Protein AF-A0A7F8RJK5-F1 (afdb_monomer)

InterPro domains:
  IPR003110 Phosphorylated immunoreceptor signalling ITAM [PF02189] (114-133)
  IPR003110 Phosphorylated immunoreceptor signalling ITAM [PS51055] (107-134)
  IPR003110 Phosphorylated immunoreceptor signalling ITAM [SM00077] (114-134)
  IPR013783 Immunoglobulin-like fold [G3DSA:2.60.40.10] (1-55)
  IPR015484 CD3 protein, epsilon/gamma/delta subunit [PTHR10570] (3-135)

Mean predicted aligned error: 19.55 Å

Sequence (136 aa):
MNGEKIPEANEKQLSLAEFSEVEHSGYYACYGDVSKKKNYLYLKARVCRNCMEVDVMAVVAVIIADICITLGLGLLVYYYSKNRKANAMPVMRARGAGGKTRGQNKERPPPVPNPDYEPIRKGQQDLYSGLNQRGI

Secondary structure (DSSP, 8-state):
--PPPPTT-BTTB---SS--HHHH-EEEEE--TT----EEEEE-----TTPPP--HHHHHHHHHHHHHHHHHHHHHHHHHHHHHHHHS--TT----------------PPPP--TTSPPP-TT---TTTTS-----

Radius of gyration: 44.58 Å; Cα contacts (8 Å, |Δi|>4): 40; chains: 1; bounding box: 81×33×121 Å

Solvent-accessible surface area (backbone atoms only — not comparable to full-atom values): 9530 Å² total; per-residue (Å²): 136,88,77,81,83,66,92,71,52,51,102,89,50,78,75,70,94,79,72,42,55,85,82,67,42,46,81,45,69,59,88,55,99,88,46,100,65,77,53,75,43,78,44,78,61,85,77,60,98,86,66,75,83,86,44,71,68,57,54,53,50,52,54,53,50,50,53,52,51,56,52,49,51,51,50,51,52,48,50,51,53,52,55,44,57,69,70,43,64,60,96,81,60,91,75,67,91,64,77,85,75,71,76,79,80,79,79,73,72,79,83,73,92,63,87,90,61,81,83,79,73,92,80,72,82,57,92,68,78,77,77,76,84,72,86,132

Foldseek 3Di:
DDDDDDPQDDLPDDDDPDDDQVPPFAWDWRDDPPDPDTDIDGDGDDDDPPDDDDDPVVVVVVVVVVVCVVVVVVVVVVVVVVVVVVVPPPPPDPPPPDDPPDDDDPPDDPDDPDPPDDDDPPPDPDPCPPPPPPDD

pLDDT: mean 71.34, std 17.59, range [38.91, 98.06]

Organism: Leptonychotes weddellii (NCBI:txid9713)

Structure (mmCIF, N/CA/C/O backbone):
data_AF-A0A7F8RJK5-F1
#
_entry.id   AF-A0A7F8RJK5-F1
#
loop_
_atom_site.group_PDB
_atom_site.id
_atom_site.type_symbol
_atom_site.label_atom_id
_atom_site.label_alt_id
_atom_site.label_comp_id
_atom_site.label_asym_id
_atom_site.label_entity_id
_atom_site.label_seq_id
_atom_site.pdbx_PDB_ins_code
_atom_site.Cartn_x
_atom_site.Cartn_y
_atom_site.Cartn_z
_atom_site.occupancy
_atom_site.B_iso_or_equiv
_atom_site.auth_seq_id
_atom_site.auth_comp_id
_atom_site.auth_asym_id
_atom_site.auth_atom_id
_atom_site.pdbx_PDB_model_num
ATOM 1 N N . MET A 1 1 ? -28.160 -3.802 34.194 1.00 43.25 1 MET A N 1
ATOM 2 C CA . MET A 1 1 ? -27.388 -4.710 33.324 1.00 43.25 1 MET A CA 1
ATOM 3 C C . MET A 1 1 ? -26.177 -5.157 34.115 1.00 43.25 1 MET A C 1
ATOM 5 O O . MET A 1 1 ? -25.306 -4.339 34.388 1.00 43.25 1 MET A O 1
ATOM 9 N N . ASN A 1 2 ? -26.215 -6.392 34.607 1.00 51.47 2 ASN A N 1
ATOM 10 C CA . ASN A 1 2 ? -25.132 -6.994 35.378 1.00 51.47 2 ASN A CA 1
ATOM 11 C C . ASN A 1 2 ? -24.155 -7.575 34.352 1.00 51.47 2 ASN A C 1
ATOM 13 O O . ASN A 1 2 ? -24.535 -8.480 33.620 1.00 51.47 2 ASN A O 1
ATOM 17 N N . GLY A 1 3 ? -22.973 -6.972 34.215 1.00 60.62 3 GLY A N 1
ATOM 18 C CA . GLY A 1 3 ? -21.947 -7.451 33.290 1.00 60.62 3 GLY A CA 1
ATOM 19 C C . GLY A 1 3 ? -21.251 -8.686 33.853 1.00 60.62 3 GLY A C 1
ATOM 20 O O . GLY A 1 3 ? -20.966 -8.739 35.050 1.00 60.62 3 GLY A O 1
ATOM 21 N N . GLU A 1 4 ? -20.997 -9.672 33.000 1.00 70.44 4 GLU A N 1
ATOM 22 C CA . GLU A 1 4 ? -20.199 -10.847 33.340 1.00 70.44 4 GLU A CA 1
ATOM 23 C C . GLU A 1 4 ? -18.714 -10.458 33.433 1.00 70.44 4 GLU A C 1
ATOM 25 O O . GLU A 1 4 ? -18.225 -9.638 32.652 1.00 70.44 4 GLU A O 1
ATOM 30 N N . LYS A 1 5 ? -17.999 -10.992 34.432 1.00 69.25 5 LYS A N 1
ATOM 31 C CA . LYS A 1 5 ? -16.562 -10.733 34.591 1.00 69.25 5 LYS A CA 1
ATOM 32 C C . LYS A 1 5 ? -15.791 -11.593 33.593 1.00 69.25 5 LYS A C 1
ATOM 34 O O . LYS A 1 5 ? -15.931 -12.809 33.603 1.00 69.25 5 LYS A O 1
ATOM 39 N N . ILE A 1 6 ? -14.956 -10.960 32.773 1.00 74.44 6 ILE A N 1
ATOM 40 C CA . ILE A 1 6 ? -14.133 -11.655 31.780 1.00 74.44 6 ILE A CA 1
ATOM 41 C C . ILE A 1 6 ? -12.980 -12.370 32.513 1.00 74.44 6 ILE A C 1
ATOM 43 O O . ILE A 1 6 ? -12.228 -11.697 33.222 1.00 74.44 6 ILE A O 1
ATOM 47 N N . PRO A 1 7 ? -12.824 -13.700 32.362 1.00 64.56 7 PRO A N 1
ATOM 48 C CA . PRO A 1 7 ? -11.907 -14.509 33.173 1.00 64.56 7 PRO A CA 1
ATOM 49 C C . PRO A 1 7 ? -10.412 -14.220 32.941 1.00 64.56 7 PRO A C 1
ATOM 51 O O . PRO A 1 7 ? -9.603 -14.547 33.802 1.00 64.56 7 PRO A O 1
ATOM 54 N N . GLU A 1 8 ? -10.041 -13.574 31.828 1.00 61.94 8 GLU A N 1
ATOM 55 C CA . GLU A 1 8 ? -8.646 -13.243 31.470 1.00 61.94 8 GLU A CA 1
ATOM 56 C C . GLU A 1 8 ? -8.294 -11.749 31.611 1.00 61.94 8 GLU A C 1
ATOM 58 O O . GLU A 1 8 ? -7.226 -11.303 31.188 1.00 61.94 8 GLU A O 1
ATOM 63 N N . ALA A 1 9 ? -9.177 -10.937 32.196 1.00 62.72 9 ALA A N 1
ATOM 64 C CA . ALA A 1 9 ? -8.886 -9.526 32.422 1.00 62.72 9 ALA A CA 1
ATOM 65 C C . ALA A 1 9 ? -8.017 -9.350 33.678 1.00 62.72 9 ALA A C 1
ATOM 67 O O . ALA A 1 9 ? -8.484 -9.557 34.798 1.00 62.72 9 ALA A O 1
ATOM 68 N N . ASN A 1 10 ? -6.771 -8.901 33.511 1.00 64.94 10 ASN A N 1
ATOM 69 C CA . ASN A 1 10 ? -6.048 -8.273 34.617 1.00 64.94 10 ASN A CA 1
ATOM 70 C C . ASN A 1 10 ? -6.729 -6.934 34.943 1.00 64.94 10 ASN A C 1
ATOM 72 O O . ASN A 1 10 ? -7.253 -6.281 34.042 1.00 64.94 10 ASN 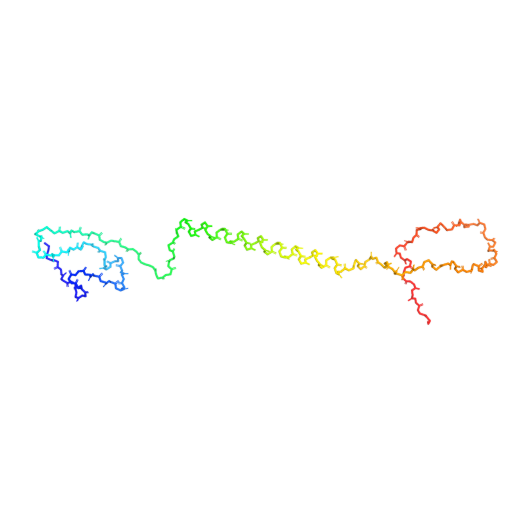A O 1
ATOM 76 N N . GLU A 1 11 ? -6.670 -6.476 36.200 1.00 66.75 11 GLU A N 1
ATOM 77 C CA . GLU A 1 11 ? -7.385 -5.275 36.693 1.00 66.75 11 GLU A CA 1
ATOM 78 C C . GLU A 1 11 ? -7.190 -4.004 35.838 1.00 66.75 11 GLU A C 1
ATOM 80 O O . GLU A 1 11 ? -7.981 -3.066 35.918 1.00 66.75 11 GLU A O 1
ATOM 85 N N . LYS A 1 12 ? -6.135 -3.962 35.011 1.00 73.56 12 LYS A N 1
ATOM 86 C CA . LYS A 1 12 ? -5.789 -2.830 34.142 1.00 73.56 12 LYS A CA 1
ATOM 87 C C . LYS A 1 12 ? -5.704 -3.162 32.650 1.00 73.56 12 LYS A C 1
ATOM 89 O O . LYS A 1 12 ? -5.639 -2.231 31.852 1.00 73.56 12 LYS A O 1
ATOM 94 N N . GLN A 1 13 ? -5.677 -4.438 32.256 1.00 79.38 13 GLN A N 1
ATOM 95 C CA . GLN A 1 13 ? -5.426 -4.836 30.869 1.00 79.38 13 GLN A CA 1
ATOM 96 C C . GLN A 1 13 ? -6.288 -6.034 30.466 1.00 79.38 13 GLN A C 1
ATOM 98 O O . GLN A 1 13 ? -6.291 -7.064 31.136 1.00 79.38 13 GLN A O 1
ATOM 103 N N . LEU A 1 14 ? -6.974 -5.892 29.331 1.00 82.25 14 LEU A N 1
ATOM 104 C CA . LEU A 1 14 ? -7.743 -6.946 28.677 1.00 82.25 14 LEU A CA 1
ATOM 105 C C . LEU A 1 14 ? -7.023 -7.351 27.386 1.00 82.25 14 LEU A C 1
ATOM 107 O O . LEU A 1 14 ? -6.867 -6.527 26.483 1.00 82.25 14 LEU A O 1
ATOM 111 N N . SER A 1 15 ? -6.584 -8.606 27.304 1.00 82.12 15 SER A N 1
ATOM 112 C CA . SER A 1 15 ? -6.015 -9.205 26.094 1.00 82.12 15 SER A CA 1
ATOM 113 C C . SER A 1 15 ? -6.998 -10.211 25.505 1.00 82.12 15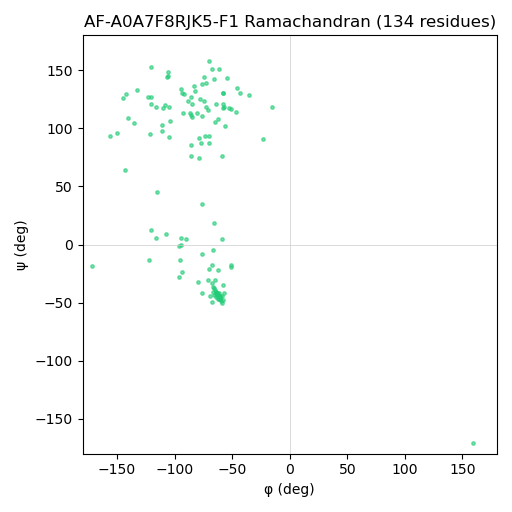 SER A C 1
ATOM 115 O O . SER A 1 15 ? -7.343 -11.181 26.166 1.00 82.12 15 SER A O 1
ATOM 117 N N . LEU A 1 16 ? -7.427 -9.991 24.263 1.00 83.69 16 LEU A N 1
ATOM 118 C CA . LEU A 1 16 ? -8.270 -10.915 23.500 1.00 83.69 16 LEU A CA 1
ATOM 119 C C . LEU A 1 16 ? -7.410 -11.474 22.363 1.00 83.69 16 LEU A C 1
ATOM 121 O O . LEU A 1 16 ? -7.198 -10.789 21.363 1.00 83.69 16 LEU A O 1
ATOM 125 N N . ALA A 1 17 ? -6.844 -12.669 22.551 1.00 77.50 17 ALA A N 1
ATOM 126 C CA . ALA A 1 17 ? -5.887 -13.250 21.603 1.00 77.50 17 ALA A CA 1
ATOM 127 C C . ALA A 1 17 ? -6.525 -13.573 20.241 1.00 77.50 17 ALA A C 1
ATOM 129 O O . ALA A 1 17 ? -5.910 -13.360 19.196 1.00 77.50 17 ALA A O 1
ATOM 130 N N . GLU A 1 18 ? -7.773 -14.040 20.248 1.00 81.81 18 GLU A N 1
ATOM 131 C CA . GLU A 1 18 ? -8.554 -14.315 19.047 1.00 81.81 18 GLU A CA 1
ATOM 132 C C . GLU A 1 18 ? -9.832 -13.480 19.086 1.00 81.81 18 GLU A C 1
ATOM 134 O O . GLU A 1 18 ? -10.817 -13.824 19.728 1.00 81.81 18 GLU A O 1
ATOM 139 N N . PHE A 1 19 ? -9.790 -12.313 18.444 1.00 83.81 19 PHE A N 1
ATOM 140 C CA . PHE A 1 19 ? -10.946 -11.430 18.390 1.00 83.81 19 PHE A CA 1
ATOM 141 C C . PHE A 1 19 ? -11.909 -11.865 17.274 1.00 83.81 19 PHE A C 1
ATOM 143 O O . PHE A 1 19 ? -11.503 -12.041 16.129 1.00 83.81 19 PHE A O 1
ATOM 150 N N . SER A 1 20 ? -13.202 -11.966 17.575 1.00 83.50 20 SER A N 1
ATOM 151 C CA . SER A 1 20 ? -14.268 -12.231 16.607 1.00 83.50 20 SER A CA 1
ATOM 152 C C . SER A 1 20 ? -15.263 -11.075 16.642 1.00 83.50 20 SER A C 1
ATOM 154 O O . SER A 1 20 ? -15.760 -10.720 17.710 1.00 83.50 20 SER A O 1
ATOM 156 N N . GLU A 1 21 ? -15.575 -10.471 15.485 1.00 82.94 21 GLU A N 1
ATOM 157 C CA . GLU A 1 21 ? -16.561 -9.375 15.410 1.00 82.94 21 GLU A CA 1
ATOM 158 C C . GLU A 1 21 ? -17.925 -9.825 15.952 1.00 82.94 21 GLU A C 1
ATOM 160 O O . GLU A 1 21 ? -18.628 -9.036 16.574 1.00 82.94 21 GLU A O 1
ATOM 165 N N . VAL A 1 22 ? -18.298 -11.088 15.738 1.00 83.50 22 VAL A N 1
ATOM 166 C CA . VAL A 1 22 ? -19.618 -11.608 16.118 1.00 83.50 22 VAL A CA 1
ATOM 167 C C . VAL A 1 22 ? -19.711 -11.849 17.624 1.00 83.50 22 VAL A C 1
ATOM 169 O O . VAL A 1 22 ? -20.723 -11.518 18.230 1.00 83.50 22 VAL A O 1
ATOM 172 N N . GLU A 1 23 ? -18.657 -12.392 18.231 1.00 82.38 23 GLU A N 1
ATOM 173 C CA . GLU A 1 23 ? -18.693 -12.860 19.624 1.00 82.38 23 GLU A CA 1
ATOM 174 C C . GLU A 1 23 ? -18.165 -11.827 20.622 1.00 82.38 23 GLU A C 1
ATOM 176 O O . GLU A 1 23 ? -18.575 -11.809 21.780 1.00 82.38 23 GLU A O 1
ATOM 181 N N . HIS A 1 24 ? -17.260 -10.950 20.184 1.00 84.56 24 HIS A N 1
ATOM 182 C CA . HIS A 1 24 ? -16.534 -10.034 21.064 1.00 84.56 24 HIS A CA 1
ATOM 183 C C . HIS A 1 24 ? -16.834 -8.554 20.788 1.00 84.56 24 HIS A C 1
ATOM 185 O O . HIS A 1 24 ? -16.226 -7.682 21.416 1.00 84.56 24 HIS A O 1
ATOM 191 N N . SER A 1 25 ? -17.775 -8.229 19.891 1.00 86.88 25 SER A N 1
ATOM 192 C CA . SER A 1 25 ? -18.253 -6.849 19.749 1.00 86.88 25 SER A CA 1
ATOM 193 C C . SER A 1 25 ? -19.338 -6.516 20.775 1.00 86.88 25 SER A C 1
ATOM 195 O O . SER A 1 25 ? -20.237 -7.311 21.039 1.00 86.88 25 SER A O 1
ATOM 197 N N . GLY A 1 26 ? -19.255 -5.333 21.385 1.00 88.81 26 GLY A N 1
ATOM 198 C CA . GLY A 1 26 ? -20.204 -4.940 22.423 1.00 88.81 26 GLY A CA 1
ATOM 199 C C . GLY A 1 26 ? -19.713 -3.831 23.344 1.00 88.81 26 GLY A C 1
ATOM 200 O O . GLY A 1 26 ? -18.694 -3.186 23.098 1.00 88.81 26 GLY A O 1
ATOM 201 N N . TYR A 1 27 ? -20.472 -3.594 24.415 1.00 88.19 27 TYR A N 1
ATOM 202 C CA . TYR A 1 27 ? -20.130 -2.613 25.442 1.00 88.19 27 TYR A CA 1
ATOM 203 C C . TYR A 1 27 ? -19.258 -3.233 26.531 1.00 88.19 27 TYR A C 1
ATOM 205 O O . TYR A 1 27 ? -19.669 -4.164 27.219 1.00 88.19 27 TYR A O 1
ATOM 213 N N . TYR A 1 28 ? -18.096 -2.634 26.741 1.00 86.62 28 TYR A N 1
ATOM 214 C CA . TYR A 1 28 ? -17.167 -2.942 27.815 1.00 86.62 28 TYR A CA 1
ATOM 215 C C . TYR A 1 28 ? -17.217 -1.831 28.860 1.00 86.62 28 TYR A C 1
ATOM 217 O O . TYR A 1 28 ? -17.386 -0.657 28.526 1.00 86.62 28 TYR A O 1
ATOM 225 N N . ALA A 1 29 ? -17.072 -2.188 30.133 1.00 84.50 29 ALA A N 1
ATOM 226 C CA . ALA A 1 29 ? -17.015 -1.229 31.228 1.00 84.50 29 ALA A CA 1
ATOM 227 C C . ALA A 1 29 ? -15.846 -1.563 32.149 1.00 84.50 29 ALA A C 1
ATOM 229 O O . ALA A 1 29 ? -15.677 -2.713 32.551 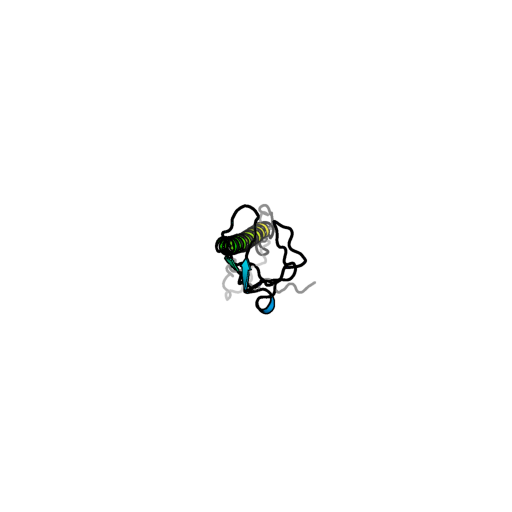1.00 84.50 29 ALA A O 1
ATOM 230 N N . CYS A 1 30 ? -15.062 -0.547 32.501 1.00 81.12 30 CYS A N 1
ATOM 231 C CA . CYS A 1 30 ? -14.043 -0.674 33.534 1.00 81.12 30 CYS A CA 1
ATOM 232 C C . CYS A 1 30 ? -14.628 -0.232 34.880 1.00 81.12 30 CYS A C 1
ATOM 234 O O . CYS A 1 30 ? -15.232 0.842 34.982 1.00 81.12 30 CYS A O 1
ATOM 236 N N . TYR A 1 31 ? -14.447 -1.060 35.906 1.00 74.69 31 TYR A N 1
ATOM 237 C CA . TYR A 1 31 ? -14.826 -0.757 37.282 1.00 74.69 31 TYR A CA 1
ATOM 238 C C . TYR A 1 31 ? -13.543 -0.578 38.094 1.00 74.69 31 TYR A C 1
ATOM 240 O O . TYR A 1 31 ? -12.879 -1.557 38.409 1.00 74.69 31 TYR A O 1
ATOM 248 N N . GLY A 1 32 ? -13.179 0.671 38.388 1.00 68.31 32 GLY A N 1
ATOM 249 C CA . GLY A 1 32 ? -12.062 0.996 39.278 1.00 68.31 32 GLY A CA 1
ATOM 250 C C . GLY A 1 32 ? -12.553 1.488 40.639 1.00 68.31 32 GLY A C 1
ATOM 251 O O . GLY A 1 32 ? -13.582 2.162 40.716 1.00 68.31 32 GLY A O 1
ATOM 252 N N . ASP A 1 33 ? -11.790 1.215 41.699 1.00 64.38 33 ASP A N 1
ATOM 253 C CA . ASP A 1 33 ? -12.163 1.530 43.091 1.00 64.38 33 ASP A CA 1
ATOM 254 C C . ASP A 1 33 ? -12.332 3.034 43.382 1.00 64.38 33 ASP A C 1
ATOM 256 O O . ASP A 1 33 ? -13.026 3.427 44.318 1.00 64.38 33 ASP A O 1
ATOM 260 N N . VAL A 1 34 ? -11.731 3.907 42.567 1.00 60.88 34 VAL A N 1
ATOM 261 C CA . VAL A 1 34 ? -11.590 5.343 42.877 1.00 60.88 34 VAL A CA 1
ATOM 262 C C . VAL A 1 34 ? -12.693 6.205 42.252 1.00 60.88 34 VAL A C 1
ATOM 264 O O . VAL A 1 34 ? -12.867 7.370 42.603 1.00 60.88 34 VAL A O 1
ATOM 267 N N . SER A 1 35 ? -13.476 5.679 41.309 1.00 55.22 35 SER A N 1
ATOM 268 C CA . SER A 1 35 ? -14.455 6.483 40.574 1.00 55.22 35 SER A CA 1
ATOM 269 C C . SER A 1 35 ? -15.738 5.702 40.350 1.00 55.22 35 SER A C 1
ATOM 271 O O . SER A 1 35 ? -15.820 4.853 39.474 1.00 55.22 35 SER A O 1
ATOM 273 N N . LYS A 1 36 ? -16.806 6.086 41.059 1.00 56.69 36 LYS A N 1
ATOM 274 C CA . LYS A 1 36 ? -18.192 5.614 40.843 1.00 56.69 36 LYS A CA 1
ATOM 275 C C . LYS A 1 36 ? -18.741 5.903 39.426 1.00 56.69 36 LYS A C 1
ATOM 277 O O . LYS A 1 36 ? -19.922 5.679 39.163 1.00 56.69 36 LYS A O 1
ATOM 282 N N . LYS A 1 37 ? -17.915 6.437 38.519 1.00 58.09 37 LYS A N 1
ATOM 283 C CA . LYS A 1 37 ? -18.240 6.734 37.126 1.00 58.09 37 LYS A CA 1
ATOM 284 C C . LYS A 1 37 ? -17.857 5.537 36.265 1.00 58.09 37 LYS A C 1
ATOM 286 O O . LYS A 1 37 ? -16.687 5.206 36.119 1.00 58.09 37 LYS A O 1
ATOM 291 N N . LYS A 1 38 ? -18.878 4.895 35.706 1.00 67.62 38 LYS A N 1
ATOM 292 C CA . LYS A 1 38 ? -18.738 3.782 34.770 1.00 67.62 38 LYS A CA 1
ATOM 293 C C . LYS A 1 38 ? -18.337 4.358 33.411 1.00 67.62 38 LYS A C 1
ATOM 295 O O . LYS A 1 38 ? -19.145 5.046 32.790 1.00 67.62 38 LYS A O 1
ATOM 300 N N . ASN A 1 39 ? -17.107 4.107 32.972 1.00 76.88 39 ASN A 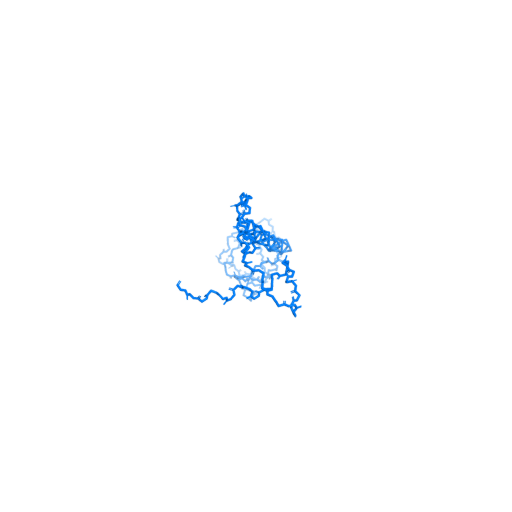N 1
ATOM 301 C CA . ASN A 1 39 ? -16.679 4.439 31.615 1.00 76.88 39 ASN A CA 1
ATOM 302 C C . ASN A 1 39 ? -17.061 3.271 30.707 1.00 76.88 39 ASN A C 1
ATOM 304 O O . ASN A 1 39 ? -16.514 2.178 30.854 1.00 76.88 39 ASN A O 1
ATOM 308 N N . TYR A 1 40 ? -18.021 3.502 29.816 1.00 83.00 40 TYR A N 1
ATOM 309 C CA . TYR A 1 40 ? -18.448 2.518 28.830 1.00 83.00 40 TYR A CA 1
ATOM 310 C C . TYR A 1 40 ? -17.704 2.746 27.516 1.00 83.00 40 TYR A C 1
ATOM 312 O O . TYR A 1 40 ? -17.629 3.873 27.028 1.00 83.00 40 TYR A O 1
ATOM 320 N N . LEU A 1 41 ? -17.189 1.670 26.937 1.00 87.88 41 LEU A N 1
ATOM 321 C CA . LEU A 1 41 ? -16.532 1.642 25.640 1.00 87.88 41 LEU A CA 1
ATOM 322 C C . LEU A 1 41 ? -17.304 0.672 24.747 1.00 87.88 41 LEU A C 1
ATOM 324 O O . LEU A 1 41 ? -17.425 -0.502 25.079 1.00 87.88 41 LEU A O 1
ATOM 328 N N . TYR A 1 42 ? -17.823 1.146 23.620 1.00 90.19 42 TYR A N 1
ATOM 329 C CA . TYR A 1 42 ? -18.356 0.251 22.599 1.00 90.19 42 TYR A CA 1
ATOM 330 C C . TYR A 1 42 ? -17.217 -0.186 21.684 1.00 90.19 42 TYR A C 1
ATOM 332 O O . TYR A 1 42 ? -16.644 0.638 20.969 1.00 90.19 42 TYR A O 1
ATOM 340 N N . LEU A 1 43 ? -16.875 -1.468 21.723 1.00 89.44 43 LEU A N 1
ATOM 341 C CA . LEU A 1 43 ? -15.800 -2.033 20.924 1.00 89.44 43 LEU A CA 1
ATOM 342 C C . LEU A 1 43 ? -16.402 -2.832 19.772 1.00 89.44 43 LEU A C 1
ATOM 344 O O . LEU A 1 43 ? -17.111 -3.816 19.971 1.00 89.44 43 LEU A O 1
ATOM 348 N N . LYS A 1 44 ? -16.104 -2.395 18.550 1.00 89.44 44 LYS A N 1
ATOM 349 C CA . LYS A 1 44 ? -16.431 -3.095 17.309 1.00 89.44 44 LYS A CA 1
ATOM 350 C C . LYS A 1 44 ? -15.199 -3.043 16.419 1.00 89.44 44 LYS A C 1
ATOM 352 O O . LYS A 1 44 ? -14.892 -2.000 15.852 1.00 89.44 44 LYS A O 1
ATOM 357 N N . ALA A 1 45 ? -14.495 -4.162 16.327 1.00 87.06 45 ALA A N 1
ATOM 358 C CA . ALA A 1 45 ? -13.300 -4.302 15.508 1.00 87.06 45 ALA A CA 1
ATOM 359 C C . ALA A 1 45 ? -13.501 -5.408 14.467 1.00 87.06 45 ALA A C 1
ATOM 361 O O . ALA A 1 45 ? -14.277 -6.339 14.672 1.00 87.06 45 ALA A O 1
ATOM 362 N N . ARG A 1 46 ? -12.799 -5.303 13.340 1.00 85.69 46 ARG A N 1
ATOM 363 C CA . ARG A 1 46 ? -12.659 -6.381 12.358 1.00 85.69 46 ARG A CA 1
ATOM 364 C C . ARG A 1 46 ? -11.197 -6.758 12.316 1.00 85.69 46 ARG A C 1
ATOM 366 O O . ARG A 1 46 ? -10.369 -5.915 11.988 1.00 85.69 46 ARG A O 1
ATOM 373 N N . VAL A 1 47 ? -10.888 -7.999 12.663 1.00 86.19 47 VAL A N 1
ATOM 374 C CA . VAL A 1 47 ? -9.523 -8.521 12.585 1.00 86.19 47 VAL A CA 1
ATOM 375 C C . VAL A 1 47 ? -9.408 -9.466 11.398 1.00 86.19 47 VAL A C 1
ATOM 377 O O . VAL A 1 47 ? -10.353 -10.168 11.046 1.00 86.19 47 VAL A O 1
ATOM 380 N N . CYS A 1 48 ? -8.246 -9.465 10.757 1.00 82.94 48 CYS A N 1
ATOM 381 C CA . CYS A 1 48 ? -7.948 -10.320 9.618 1.00 82.94 48 CYS A CA 1
ATOM 382 C C . CYS A 1 48 ? -6.473 -10.722 9.688 1.00 82.94 48 CYS A C 1
ATOM 384 O O . CYS A 1 48 ? -5.609 -9.855 9.778 1.00 82.94 48 CYS A O 1
ATOM 386 N N . ARG A 1 49 ? -6.178 -12.031 9.650 1.00 81.00 49 ARG A N 1
ATOM 387 C CA . ARG A 1 49 ? -4.815 -12.562 9.863 1.00 81.00 49 ARG A CA 1
ATOM 388 C C . ARG A 1 49 ? -3.806 -12.141 8.785 1.00 81.00 49 ARG A C 1
ATOM 390 O O . ARG A 1 49 ? -2.634 -11.988 9.097 1.00 81.00 49 ARG A O 1
ATOM 397 N N . ASN A 1 50 ? -4.265 -11.932 7.549 1.00 81.50 50 ASN A N 1
ATOM 398 C CA . ASN A 1 50 ? -3.409 -11.640 6.389 1.00 81.50 50 ASN A CA 1
ATOM 399 C C . ASN A 1 50 ? -3.732 -10.293 5.724 1.00 81.50 50 ASN A C 1
ATOM 401 O O . ASN A 1 50 ? -3.297 -10.039 4.602 1.00 81.50 50 ASN A O 1
ATOM 405 N N . CYS A 1 51 ? -4.530 -9.445 6.369 1.00 84.88 51 CYS A N 1
ATOM 406 C CA . CYS A 1 51 ? -4.830 -8.134 5.819 1.00 84.88 51 CYS A CA 1
ATOM 407 C C . CYS A 1 51 ? -3.717 -7.172 6.221 1.00 84.88 51 CYS A C 1
ATOM 409 O O . CYS A 1 51 ? -3.465 -6.962 7.405 1.00 84.88 51 CYS A O 1
ATOM 411 N N . MET A 1 52 ? -3.063 -6.589 5.226 1.00 82.38 52 MET A N 1
ATOM 412 C CA . MET A 1 52 ? -2.162 -5.468 5.433 1.00 82.38 52 MET A CA 1
ATOM 413 C C . MET A 1 52 ? -2.992 -4.189 5.411 1.00 82.38 52 MET A C 1
ATOM 415 O O . MET A 1 52 ? -3.752 -3.961 4.468 1.00 82.38 52 MET A O 1
ATOM 419 N N . GLU A 1 53 ? -2.868 -3.367 6.449 1.00 83.00 53 GLU A N 1
ATOM 420 C CA . GLU A 1 53 ? -3.473 -2.042 6.440 1.00 83.00 53 GLU A CA 1
ATOM 421 C C . GLU A 1 53 ? -2.811 -1.207 5.340 1.00 83.00 53 GLU A C 1
ATOM 423 O O . GLU A 1 53 ? -1.589 -1.047 5.296 1.00 83.00 53 GLU A O 1
ATOM 428 N N . VAL A 1 54 ? -3.631 -0.737 4.400 1.00 85.88 54 VAL A N 1
ATOM 429 C CA . VAL A 1 54 ? -3.164 0.044 3.258 1.00 85.88 54 VAL A CA 1
ATOM 430 C C . VAL A 1 54 ? -3.081 1.501 3.689 1.00 85.88 54 VAL A C 1
ATOM 432 O O . VAL A 1 54 ? -4.019 2.274 3.507 1.00 85.88 54 VAL A O 1
ATOM 435 N N . ASP A 1 55 ? -1.950 1.860 4.290 1.00 91.94 55 ASP A N 1
ATOM 436 C CA . ASP A 1 55 ? -1.627 3.253 4.576 1.00 91.94 55 ASP A CA 1
ATOM 437 C C . ASP A 1 55 ? -1.221 3.987 3.288 1.00 91.94 55 ASP A C 1
ATOM 439 O O . ASP A 1 55 ? -0.546 3.435 2.411 1.00 91.94 55 ASP A O 1
ATOM 443 N N . V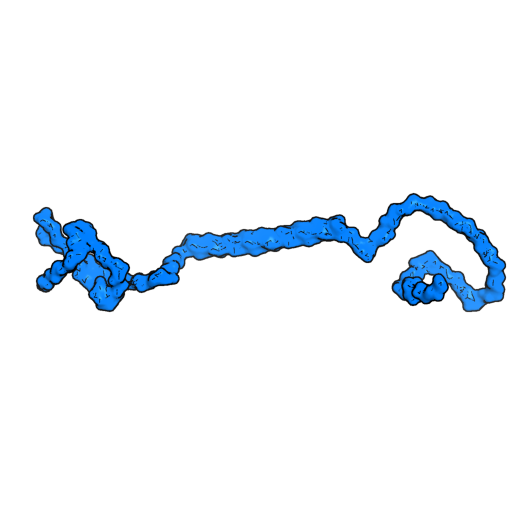AL A 1 56 ? -1.599 5.260 3.180 1.00 94.00 56 VAL A N 1
ATOM 444 C CA . VAL A 1 56 ? -1.281 6.111 2.026 1.00 94.00 56 VAL A CA 1
ATOM 445 C C . VAL A 1 56 ? 0.231 6.177 1.823 1.00 94.00 56 VAL A C 1
ATOM 447 O O . VAL A 1 56 ? 0.712 6.045 0.696 1.00 94.00 56 VAL A O 1
ATOM 450 N N . MET A 1 57 ? 0.994 6.307 2.911 1.00 93.12 57 MET A N 1
ATOM 451 C CA . MET A 1 57 ? 2.455 6.341 2.842 1.00 93.12 57 MET A CA 1
ATOM 452 C C . MET A 1 57 ? 3.043 5.006 2.383 1.00 93.12 57 MET A C 1
ATOM 454 O O . MET A 1 57 ? 4.006 5.003 1.614 1.00 93.12 57 MET A O 1
ATOM 458 N N . ALA A 1 58 ? 2.452 3.880 2.792 1.00 93.50 58 ALA A N 1
ATOM 459 C CA . ALA A 1 58 ? 2.882 2.557 2.347 1.00 93.50 58 ALA A CA 1
ATOM 460 C C . ALA A 1 58 ? 2.680 2.389 0.833 1.00 93.50 58 ALA A C 1
ATOM 462 O O . ALA A 1 58 ? 3.597 1.955 0.135 1.00 93.50 58 ALA A O 1
ATOM 463 N N . VAL A 1 59 ? 1.526 2.803 0.303 1.00 94.62 59 VAL A N 1
ATOM 464 C CA . VAL A 1 59 ? 1.250 2.755 -1.145 1.00 94.62 59 VAL A CA 1
ATOM 465 C C . VAL A 1 59 ? 2.231 3.628 -1.922 1.00 94.62 59 VAL A C 1
ATOM 467 O O . VAL A 1 59 ? 2.809 3.180 -2.913 1.00 94.62 59 VAL A O 1
ATOM 470 N N . VAL A 1 60 ? 2.462 4.858 -1.459 1.00 96.56 60 VAL A N 1
ATOM 471 C CA . VAL A 1 60 ? 3.419 5.780 -2.086 1.00 96.56 60 VAL A CA 1
ATOM 472 C C . VAL A 1 60 ? 4.825 5.177 -2.102 1.00 96.56 60 VAL A C 1
ATOM 474 O O . VAL A 1 60 ? 5.492 5.208 -3.137 1.00 96.56 60 VAL A O 1
ATOM 477 N N . ALA A 1 61 ? 5.264 4.579 -0.993 1.00 95.31 61 ALA A N 1
ATOM 478 C CA . ALA A 1 61 ? 6.567 3.928 -0.908 1.00 95.31 61 ALA A CA 1
ATOM 479 C C . ALA A 1 61 ? 6.698 2.757 -1.896 1.00 95.31 61 ALA A C 1
ATOM 481 O O . ALA A 1 61 ? 7.727 2.640 -2.563 1.00 95.31 61 ALA A O 1
ATOM 482 N N . VAL A 1 62 ? 5.655 1.931 -2.040 1.00 96.19 62 VAL A N 1
ATOM 483 C CA . VAL A 1 62 ? 5.632 0.818 -3.004 1.00 96.19 62 VAL A CA 1
ATOM 484 C C . VAL A 1 62 ? 5.753 1.326 -4.443 1.00 96.19 62 VAL A C 1
ATOM 486 O O . VAL A 1 62 ? 6.559 0.797 -5.205 1.00 96.19 62 VAL A O 1
ATOM 489 N N . ILE A 1 63 ? 5.023 2.386 -4.805 1.00 97.31 63 ILE A N 1
ATOM 490 C CA . ILE A 1 63 ? 5.094 2.983 -6.149 1.00 97.31 63 ILE A CA 1
ATOM 491 C C . ILE A 1 63 ? 6.501 3.526 -6.434 1.00 97.31 63 ILE A C 1
ATOM 493 O O . ILE A 1 63 ? 7.067 3.266 -7.495 1.00 97.31 63 ILE A O 1
ATOM 497 N N . ILE A 1 64 ? 7.090 4.264 -5.488 1.00 97.88 64 ILE A N 1
ATOM 498 C CA . ILE A 1 64 ? 8.446 4.812 -5.645 1.00 97.88 64 ILE A CA 1
ATOM 499 C C . ILE A 1 64 ? 9.467 3.679 -5.789 1.00 97.88 64 ILE A C 1
ATOM 501 O O . ILE A 1 64 ? 10.349 3.758 -6.645 1.00 97.88 64 ILE A O 1
ATOM 505 N N . ALA A 1 65 ? 9.349 2.620 -4.984 1.00 97.88 65 ALA A N 1
ATOM 506 C CA . ALA A 1 65 ? 10.231 1.463 -5.071 1.00 97.88 65 ALA A CA 1
ATOM 507 C C . ALA A 1 65 ? 10.147 0.788 -6.448 1.00 97.88 65 ALA A C 1
ATOM 509 O O . ALA A 1 65 ? 11.187 0.511 -7.047 1.00 97.88 65 ALA A O 1
ATOM 510 N N . ASP A 1 66 ? 8.942 0.591 -6.984 1.00 98.06 66 ASP A N 1
ATOM 511 C CA . ASP A 1 66 ? 8.736 -0.002 -8.309 1.00 98.06 66 ASP A CA 1
ATOM 512 C C . ASP A 1 66 ? 9.333 0.863 -9.433 1.00 98.06 66 ASP A C 1
ATOM 514 O O . ASP A 1 66 ? 10.072 0.369 -10.290 1.00 98.06 66 ASP A O 1
ATOM 518 N N . ILE A 1 67 ? 9.131 2.183 -9.381 1.00 98.06 67 ILE A N 1
ATOM 519 C CA . ILE A 1 67 ? 9.749 3.126 -10.328 1.00 98.06 67 ILE A CA 1
ATOM 520 C C . ILE A 1 67 ? 11.282 3.055 -10.245 1.00 98.06 67 ILE A C 1
ATOM 522 O O . ILE A 1 67 ? 11.964 2.993 -11.268 1.00 98.06 67 ILE A O 1
ATOM 526 N N . CYS A 1 68 ? 11.852 3.024 -9.041 1.00 97.88 68 CYS A N 1
ATOM 527 C CA . CYS A 1 68 ? 13.299 2.919 -8.853 1.00 97.88 68 CYS A CA 1
ATOM 528 C C . CYS A 1 68 ? 13.861 1.594 -9.382 1.00 97.88 68 CYS A C 1
ATOM 530 O O . CYS A 1 68 ? 14.923 1.590 -10.008 1.00 97.88 68 CYS A O 1
ATOM 532 N N . ILE A 1 69 ? 13.163 0.478 -9.164 1.00 97.94 69 ILE A N 1
ATOM 533 C CA . ILE A 1 69 ? 13.580 -0.843 -9.649 1.00 97.94 69 ILE A CA 1
ATOM 534 C C . ILE A 1 69 ? 13.504 -0.890 -11.175 1.00 97.94 69 ILE A C 1
ATOM 536 O O . ILE A 1 69 ? 14.480 -1.265 -11.826 1.00 97.94 69 ILE A O 1
ATOM 540 N N . THR A 1 70 ? 12.382 -0.474 -11.758 1.00 97.06 70 THR A N 1
ATOM 541 C CA . THR A 1 70 ? 12.186 -0.476 -13.215 1.00 97.06 70 THR A CA 1
ATOM 542 C C . THR A 1 70 ? 13.190 0.436 -13.922 1.00 97.06 70 THR A C 1
ATOM 544 O O . THR A 1 70 ? 13.840 0.003 -14.878 1.00 97.06 70 THR A O 1
ATOM 547 N N . LEU A 1 71 ? 13.409 1.657 -13.421 1.00 97.06 71 LEU A N 1
ATOM 548 C CA . LEU A 1 71 ? 14.425 2.570 -13.957 1.00 97.06 71 LEU A CA 1
ATOM 549 C C . LEU A 1 71 ? 15.849 2.055 -13.725 1.00 97.06 71 LEU A C 1
ATOM 551 O O . LEU A 1 71 ? 16.682 2.138 -14.628 1.00 97.06 71 LEU A O 1
ATOM 555 N N . GLY A 1 72 ? 16.136 1.497 -12.548 1.00 96.88 72 GLY A N 1
ATOM 556 C CA . GLY A 1 72 ? 17.439 0.924 -12.218 1.00 96.88 72 GLY A CA 1
ATOM 557 C C . GLY A 1 72 ? 17.809 -0.230 -13.147 1.00 96.88 72 GLY A C 1
ATOM 558 O O . GLY A 1 72 ? 18.901 -0.240 -13.720 1.00 96.88 72 GLY A O 1
ATOM 559 N N . LEU A 1 73 ? 16.877 -1.158 -13.372 1.00 97.06 73 LEU A N 1
ATOM 560 C CA . LEU A 1 73 ? 17.037 -2.249 -14.334 1.00 97.06 73 LEU A CA 1
ATOM 561 C C . LEU A 1 73 ? 17.171 -1.719 -15.766 1.00 97.06 73 LEU A C 1
ATOM 563 O O . LEU A 1 73 ? 18.045 -2.176 -16.505 1.00 97.06 73 LEU A O 1
ATOM 567 N N . GLY A 1 74 ? 16.369 -0.720 -16.145 1.00 95.62 74 GLY A N 1
ATOM 568 C CA . GLY A 1 74 ? 16.453 -0.070 -17.454 1.00 95.62 74 GLY A CA 1
ATOM 569 C C . GLY A 1 74 ? 17.832 0.538 -17.722 1.00 95.62 74 GLY A C 1
ATOM 570 O O . GLY A 1 74 ? 18.434 0.275 -18.765 1.00 95.62 74 GLY A O 1
ATOM 571 N N . LEU A 1 75 ? 18.378 1.288 -16.761 1.00 94.50 75 LEU A N 1
ATOM 572 C CA . LEU A 1 75 ? 19.721 1.863 -16.851 1.00 94.50 75 LEU A CA 1
ATOM 573 C C . LEU A 1 75 ? 20.799 0.780 -16.861 1.00 94.50 75 LEU A C 1
ATOM 575 O O . LEU A 1 75 ? 21.717 0.852 -17.675 1.00 94.50 75 LEU A O 1
ATOM 579 N N . LEU A 1 76 ? 20.689 -0.238 -16.009 1.00 93.94 76 LEU A N 1
ATOM 580 C CA . LEU A 1 76 ? 21.654 -1.334 -15.944 1.00 93.94 76 LEU A CA 1
ATOM 581 C C . LEU A 1 76 ? 21.745 -2.085 -17.280 1.00 93.94 76 LEU A C 1
ATOM 583 O O . LEU A 1 76 ? 22.842 -2.254 -17.817 1.00 93.94 76 LEU A O 1
ATOM 587 N N . VAL A 1 77 ? 20.605 -2.469 -17.860 1.00 94.75 77 VAL A N 1
ATOM 588 C CA . VAL A 1 77 ? 20.553 -3.113 -19.182 1.00 94.75 77 VAL A CA 1
ATOM 589 C C . VAL A 1 77 ? 21.057 -2.163 -20.264 1.00 94.75 77 VAL A C 1
ATOM 591 O O . VAL A 1 77 ? 21.822 -2.578 -21.137 1.00 94.75 77 VAL A O 1
ATOM 594 N N . TYR A 1 78 ? 20.693 -0.882 -20.202 1.00 93.50 78 TYR A N 1
ATOM 595 C CA . TYR A 1 78 ? 21.180 0.120 -21.144 1.00 93.50 78 TYR A CA 1
ATOM 596 C C . TYR A 1 78 ? 22.709 0.233 -21.112 1.00 93.50 78 TYR A C 1
ATOM 598 O O . TYR A 1 78 ? 23.351 0.100 -22.158 1.00 93.50 78 TYR A O 1
ATOM 606 N N . TYR A 1 79 ? 23.313 0.385 -19.934 1.00 90.56 79 TYR A N 1
ATOM 607 C CA . TYR A 1 79 ? 24.766 0.447 -19.778 1.00 90.56 79 TYR A CA 1
ATOM 608 C C . TYR A 1 79 ? 25.440 -0.858 -20.180 1.00 90.56 79 TYR A C 1
ATOM 610 O O . TYR A 1 79 ? 26.436 -0.821 -20.900 1.00 90.56 79 TYR A O 1
ATOM 618 N N . TYR A 1 80 ? 24.884 -2.008 -19.800 1.00 87.88 80 TYR A N 1
ATOM 619 C CA . TYR A 1 80 ? 25.420 -3.300 -20.216 1.00 87.88 80 TYR A CA 1
ATOM 620 C C . TYR A 1 80 ? 25.384 -3.445 -21.740 1.00 87.88 80 TYR A C 1
ATOM 622 O O . TYR A 1 80 ? 26.384 -3.817 -22.350 1.00 87.88 80 TYR A O 1
ATOM 630 N N . SER A 1 81 ? 24.280 -3.064 -22.385 1.00 84.12 81 SER A N 1
ATOM 631 C CA . SER A 1 81 ? 24.148 -3.092 -23.844 1.00 84.12 81 SER A CA 1
ATOM 632 C C . SER A 1 81 ? 25.111 -2.118 -24.532 1.00 84.12 81 SER A C 1
ATOM 634 O O . SER A 1 81 ? 25.715 -2.468 -25.545 1.00 84.12 81 SER A O 1
ATOM 636 N N . LYS A 1 82 ? 25.327 -0.924 -23.969 1.00 79.81 82 LYS A N 1
ATOM 637 C CA . LYS A 1 82 ? 26.257 0.084 -24.495 1.00 79.81 82 LYS A CA 1
ATOM 638 C C . LYS A 1 82 ? 27.714 -0.352 -24.340 1.00 79.81 82 LYS A C 1
ATOM 640 O O . LYS A 1 82 ? 28.477 -0.269 -25.298 1.00 79.81 82 LYS A O 1
ATOM 645 N N . ASN A 1 83 ? 28.079 -0.896 -23.183 1.00 67.50 83 ASN A N 1
ATOM 646 C CA . ASN A 1 83 ? 29.412 -1.438 -22.921 1.00 67.50 83 ASN A CA 1
ATOM 647 C C . ASN A 1 83 ? 29.667 -2.698 -23.762 1.00 67.50 83 ASN A C 1
ATOM 649 O O . ASN A 1 83 ? 30.773 -2.912 -24.252 1.00 67.50 83 ASN A O 1
ATOM 653 N N . ARG A 1 84 ? 28.630 -3.503 -24.025 1.00 61.38 84 ARG A N 1
ATOM 654 C CA . ARG A 1 84 ? 28.714 -4.634 -24.955 1.00 61.38 84 ARG A CA 1
ATOM 655 C C . ARG A 1 84 ? 28.829 -4.180 -26.408 1.00 61.38 84 ARG A C 1
ATOM 657 O O . ARG A 1 84 ? 29.513 -4.856 -27.152 1.00 61.38 84 ARG A O 1
ATOM 664 N N . LYS A 1 85 ? 28.263 -3.037 -26.817 1.00 54.28 85 LYS A N 1
ATOM 665 C CA . LYS A 1 85 ? 28.507 -2.432 -28.147 1.00 54.28 85 LYS A CA 1
ATOM 666 C C . LYS A 1 85 ? 29.920 -1.851 -28.306 1.00 54.28 85 LYS A C 1
ATOM 668 O O . LYS A 1 85 ? 30.370 -1.703 -29.433 1.00 54.28 85 LYS A O 1
ATOM 673 N N . ALA A 1 86 ? 30.619 -1.537 -27.212 1.00 53.62 86 ALA A N 1
ATOM 674 C CA . ALA A 1 86 ? 32.039 -1.176 -27.253 1.00 53.62 86 ALA A CA 1
ATOM 675 C C . ALA A 1 86 ? 32.959 -2.411 -27.349 1.00 53.62 86 ALA A C 1
ATOM 677 O O . ALA A 1 86 ? 34.003 -2.342 -27.989 1.00 53.62 86 ALA A O 1
ATOM 678 N N . ASN A 1 87 ? 32.556 -3.546 -26.760 1.00 49.88 87 ASN A N 1
ATOM 679 C CA . ASN A 1 87 ? 33.329 -4.800 -26.773 1.00 49.88 87 ASN A CA 1
ATOM 680 C C . ASN A 1 87 ? 32.951 -5.762 -27.913 1.00 49.88 87 ASN A C 1
ATOM 682 O O . ASN A 1 87 ? 33.758 -6.587 -28.330 1.00 49.88 87 ASN A O 1
ATOM 686 N N . ALA A 1 88 ? 31.740 -5.656 -28.452 1.00 48.84 88 ALA A N 1
ATOM 687 C CA . ALA A 1 88 ? 31.402 -6.183 -29.757 1.00 48.84 88 ALA A CA 1
ATOM 688 C C . ALA A 1 88 ? 31.943 -5.173 -30.759 1.00 48.84 88 ALA A C 1
ATOM 690 O O . ALA A 1 88 ? 31.264 -4.215 -31.133 1.00 48.84 88 ALA A O 1
ATOM 691 N N . MET A 1 89 ? 33.182 -5.400 -31.198 1.00 47.84 89 MET A N 1
ATOM 692 C CA . MET A 1 89 ? 33.598 -4.966 -32.526 1.00 47.84 89 MET A CA 1
ATOM 693 C C . MET A 1 89 ? 32.385 -5.127 -33.450 1.00 47.84 89 MET A C 1
ATOM 695 O O . MET A 1 89 ? 31.779 -6.206 -33.430 1.00 47.84 89 MET A O 1
ATOM 699 N N . PRO A 1 90 ? 31.967 -4.106 -34.219 1.00 46.78 90 PRO A N 1
ATOM 700 C CA . PRO A 1 90 ? 30.974 -4.348 -35.244 1.00 46.78 90 PRO A CA 1
ATOM 701 C C . PRO A 1 90 ? 31.497 -5.530 -36.058 1.00 46.78 90 PRO A C 1
ATOM 703 O O . PRO A 1 90 ? 32.532 -5.418 -36.714 1.00 46.78 90 PRO A O 1
ATOM 706 N N . VAL A 1 91 ? 30.774 -6.652 -36.050 1.00 54.88 91 VAL A N 1
ATOM 707 C CA . VAL A 1 91 ? 31.041 -7.815 -36.919 1.00 54.88 91 VAL A CA 1
ATOM 708 C C . VAL A 1 91 ? 30.797 -7.447 -38.399 1.00 54.88 91 VAL A C 1
ATOM 710 O O . VAL A 1 91 ? 30.691 -8.282 -39.281 1.00 54.88 91 VAL A O 1
ATOM 713 N N . MET A 1 92 ? 30.784 -6.151 -38.714 1.00 51.34 92 MET A N 1
ATOM 714 C CA . MET A 1 92 ? 30.998 -5.620 -40.040 1.00 51.34 92 MET A CA 1
ATOM 715 C C . MET A 1 92 ? 31.795 -4.312 -39.974 1.00 51.34 92 MET A C 1
ATOM 717 O O . MET A 1 92 ? 31.326 -3.231 -40.312 1.00 51.34 92 MET A O 1
ATOM 721 N N . ARG A 1 93 ? 33.033 -4.397 -39.499 1.00 48.50 93 ARG A N 1
ATOM 722 C CA . ARG A 1 93 ? 34.154 -3.649 -40.071 1.00 48.50 93 ARG A CA 1
ATOM 723 C C . ARG A 1 93 ? 35.401 -4.426 -39.709 1.00 48.50 93 ARG A C 1
ATOM 725 O O . ARG A 1 93 ? 35.987 -4.226 -38.651 1.00 48.50 93 ARG A O 1
ATOM 732 N N . ALA A 1 94 ? 35.812 -5.298 -40.624 1.00 48.50 94 ALA A N 1
ATOM 733 C CA . ALA A 1 94 ? 37.198 -5.715 -40.733 1.00 48.50 94 ALA A CA 1
ATOM 734 C C . ALA A 1 94 ? 38.052 -4.459 -40.984 1.00 48.50 94 ALA A C 1
ATOM 736 O O . ALA A 1 94 ? 38.475 -4.168 -42.099 1.00 48.50 94 ALA A O 1
ATOM 737 N N . ARG A 1 95 ? 38.280 -3.660 -39.939 1.00 47.56 95 ARG A N 1
ATOM 738 C CA . ARG A 1 95 ? 39.378 -2.709 -39.892 1.00 47.56 95 ARG A CA 1
ATOM 739 C C . ARG A 1 95 ? 40.597 -3.551 -39.558 1.00 47.56 95 ARG A C 1
ATOM 741 O O . ARG A 1 95 ? 41.050 -3.586 -38.420 1.00 47.56 95 ARG A O 1
ATOM 748 N N . GLY A 1 96 ? 41.059 -4.292 -40.564 1.00 41.09 96 GLY A N 1
ATOM 749 C CA . GLY A 1 96 ? 42.376 -4.892 -40.532 1.00 41.09 96 GLY A CA 1
ATOM 750 C C . GLY A 1 96 ? 43.366 -3.780 -40.219 1.00 41.09 96 GLY A C 1
ATOM 751 O O . GLY A 1 96 ? 43.475 -2.802 -40.961 1.00 41.09 96 GLY A O 1
ATOM 752 N N . ALA A 1 97 ? 44.039 -3.906 -39.081 1.00 47.50 97 ALA A N 1
ATOM 753 C CA . ALA A 1 97 ? 45.321 -3.274 -38.873 1.00 47.50 97 ALA A CA 1
ATOM 754 C C . ALA A 1 97 ? 46.228 -3.766 -40.006 1.00 47.50 97 ALA A C 1
ATOM 756 O O . ALA A 1 97 ? 46.662 -4.911 -40.031 1.00 47.50 97 ALA A O 1
ATOM 757 N N . GLY A 1 98 ? 46.420 -2.914 -41.001 1.00 41.78 98 GLY A N 1
ATOM 758 C CA . GLY A 1 98 ? 47.232 -3.200 -42.164 1.00 41.78 98 GLY A CA 1
ATOM 759 C C . GLY A 1 98 ? 47.792 -1.883 -42.634 1.00 41.78 98 GLY A C 1
ATOM 760 O O . GLY A 1 98 ? 47.117 -1.120 -43.325 1.00 41.78 98 GLY A O 1
ATOM 761 N N . GLY A 1 99 ? 49.017 -1.591 -42.200 1.00 42.84 99 GLY A N 1
ATOM 762 C CA . GLY A 1 99 ? 49.823 -0.563 -42.831 1.00 42.84 99 GLY A CA 1
ATOM 763 C C . GLY A 1 99 ? 49.746 -0.753 -44.339 1.00 42.84 99 GLY A C 1
ATOM 764 O O . GLY A 1 99 ? 49.803 -1.873 -44.832 1.00 42.84 99 GLY A O 1
ATOM 765 N N . LYS A 1 100 ? 49.539 0.360 -45.034 1.00 49.72 100 LYS A N 1
ATOM 766 C CA . LYS A 1 100 ? 49.636 0.550 -46.479 1.00 49.72 100 LYS A CA 1
ATOM 767 C C . LYS A 1 100 ? 50.553 -0.503 -47.125 1.00 49.72 100 LYS A C 1
ATOM 769 O O . LYS A 1 100 ? 51.758 -0.284 -47.239 1.00 49.72 100 LYS A O 1
ATOM 774 N N . THR A 1 101 ? 50.004 -1.637 -47.566 1.00 48.16 101 THR A N 1
ATOM 775 C CA . THR A 1 101 ? 50.737 -2.573 -48.416 1.00 48.16 101 THR A CA 1
ATOM 776 C C . THR A 1 101 ? 50.736 -1.963 -49.805 1.00 48.16 101 THR A C 1
ATOM 778 O O . THR A 1 101 ? 49.828 -2.119 -50.618 1.00 48.16 101 THR A O 1
ATOM 781 N N . ARG A 1 102 ? 51.756 -1.121 -49.990 1.00 48.28 102 ARG A N 1
ATOM 782 C CA . ARG A 1 102 ? 52.396 -0.755 -51.250 1.00 48.28 102 ARG A CA 1
ATOM 783 C C . ARG A 1 102 ? 52.018 -1.751 -52.352 1.00 48.28 102 ARG A C 1
ATOM 785 O O . ARG A 1 102 ? 52.284 -2.941 -52.221 1.00 48.28 102 ARG A O 1
ATOM 792 N N . GLY A 1 103 ? 51.351 -1.226 -53.382 1.00 46.88 103 GLY A N 1
ATOM 793 C CA . GLY A 1 103 ? 50.704 -1.989 -54.443 1.00 46.88 103 GLY A CA 1
ATOM 794 C C . GLY A 1 103 ? 51.543 -3.155 -54.951 1.00 46.88 103 GLY A C 1
ATOM 795 O O . GLY A 1 103 ? 52.719 -2.989 -55.277 1.00 46.88 103 GLY A O 1
ATOM 796 N N . GLN A 1 104 ? 50.911 -4.328 -55.027 1.00 45.81 104 GLN A N 1
ATOM 797 C CA . GLN A 1 104 ? 51.462 -5.440 -55.784 1.00 45.81 104 GLN A CA 1
ATOM 798 C C . GLN A 1 104 ? 51.653 -4.993 -57.234 1.00 45.81 104 GLN A C 1
ATOM 800 O O . GLN A 1 104 ? 50.778 -4.377 -57.850 1.00 45.81 104 GLN A O 1
ATOM 805 N N . ASN A 1 105 ? 52.858 -5.266 -57.717 1.00 47.09 105 ASN A N 1
ATOM 806 C CA . ASN A 1 105 ? 53.330 -5.047 -59.067 1.00 47.09 105 ASN A CA 1
ATOM 807 C C . ASN A 1 105 ? 52.280 -5.576 -60.061 1.00 47.09 105 ASN A C 1
ATOM 809 O O . ASN A 1 105 ? 51.977 -6.766 -60.070 1.00 47.09 105 ASN A O 1
ATOM 813 N N . LYS A 1 106 ? 51.662 -4.681 -60.843 1.00 48.56 106 LYS A N 1
ATOM 814 C CA . LYS A 1 106 ? 50.789 -5.077 -61.951 1.00 48.56 106 LYS A CA 1
ATOM 815 C C . LYS A 1 106 ? 51.679 -5.671 -63.037 1.00 48.56 106 LYS A C 1
ATOM 817 O O . LYS A 1 106 ? 52.143 -4.936 -63.908 1.00 48.56 106 LYS A O 1
ATOM 822 N N . GLU A 1 107 ? 51.849 -6.984 -63.033 1.00 51.47 107 GLU A N 1
ATOM 823 C CA . GLU A 1 107 ? 52.067 -7.690 -64.289 1.00 51.47 107 GLU A CA 1
ATOM 824 C C . GLU A 1 107 ? 50.799 -7.474 -65.120 1.00 51.47 107 GLU A C 1
ATOM 826 O O . GLU A 1 107 ? 49.701 -7.900 -64.759 1.00 51.47 107 GLU A O 1
ATOM 831 N N . ARG A 1 108 ? 50.917 -6.646 -66.160 1.00 54.25 108 ARG A N 1
ATOM 832 C CA . ARG A 1 108 ? 49.828 -6.407 -67.104 1.00 54.25 108 ARG A CA 1
ATOM 833 C C . ARG A 1 108 ? 49.677 -7.691 -67.929 1.00 54.25 108 ARG A C 1
ATOM 835 O O . ARG A 1 108 ? 50.616 -7.996 -68.662 1.00 54.25 108 ARG A O 1
ATOM 842 N N . PRO A 1 109 ? 48.554 -8.430 -67.868 1.00 60.72 109 PRO A N 1
ATOM 843 C CA . PRO A 1 109 ? 48.286 -9.429 -68.895 1.00 60.72 109 PRO A CA 1
ATOM 844 C C . PRO A 1 109 ? 48.173 -8.720 -70.258 1.00 60.72 109 PRO A C 1
ATOM 846 O O . PRO A 1 109 ? 47.808 -7.535 -70.295 1.00 60.72 109 PRO A O 1
ATOM 849 N N . PRO A 1 110 ? 48.520 -9.397 -71.369 1.00 57.22 110 PRO A N 1
ATOM 850 C CA . PRO A 1 110 ? 48.462 -8.802 -72.699 1.00 57.22 110 PRO A CA 1
ATOM 851 C C . PRO A 1 110 ? 47.059 -8.235 -72.967 1.00 57.22 110 PRO A C 1
ATOM 853 O O . PRO A 1 110 ? 46.069 -8.798 -72.490 1.00 57.22 110 PRO A O 1
ATOM 856 N N . PRO A 1 111 ? 46.960 -7.096 -73.672 1.00 60.97 111 PRO A N 1
ATOM 857 C CA . PRO A 1 111 ? 45.689 -6.421 -73.896 1.00 60.97 111 PRO A CA 1
ATOM 858 C C . PRO A 1 111 ? 44.717 -7.369 -74.600 1.00 60.97 111 PRO A C 1
ATOM 860 O O . PRO A 1 111 ? 45.010 -7.871 -75.683 1.00 60.97 111 PRO A O 1
ATOM 863 N N . VAL A 1 112 ? 43.572 -7.625 -73.963 1.00 57.25 112 VAL A N 1
ATOM 864 C CA . VAL A 1 112 ? 42.505 -8.451 -74.535 1.00 57.25 112 VAL A CA 1
ATOM 865 C C . VAL A 1 112 ? 41.828 -7.631 -75.645 1.00 57.25 112 VAL A C 1
ATOM 867 O O . VAL A 1 112 ? 41.293 -6.566 -75.333 1.00 57.25 112 VAL A O 1
ATOM 870 N N . PRO A 1 113 ? 41.842 -8.070 -76.920 1.00 57.06 113 PRO A N 1
ATOM 871 C CA . PRO A 1 113 ? 41.380 -7.269 -78.060 1.00 57.06 113 PRO A CA 1
ATOM 872 C C . PRO A 1 113 ? 39.857 -7.142 -78.222 1.00 57.06 113 PRO A C 1
ATOM 874 O O . PRO A 1 113 ? 39.392 -7.135 -79.357 1.00 57.06 113 PRO A O 1
ATOM 877 N N . ASN A 1 114 ? 39.060 -7.075 -77.149 1.00 53.56 114 ASN A N 1
ATOM 878 C CA . ASN A 1 114 ? 37.604 -7.016 -77.307 1.00 53.56 114 ASN A CA 1
ATOM 879 C C . ASN A 1 114 ? 37.046 -5.595 -77.068 1.00 53.56 114 ASN A C 1
ATOM 881 O O . ASN A 1 114 ? 37.006 -5.166 -75.913 1.00 53.56 114 ASN A O 1
ATOM 885 N N . PRO A 1 115 ? 36.630 -4.861 -78.121 1.00 59.22 115 PRO A N 1
ATOM 886 C CA . PRO A 1 115 ? 36.115 -3.492 -78.020 1.00 59.22 115 PRO A CA 1
ATOM 887 C C . PRO A 1 115 ? 34.674 -3.395 -77.485 1.00 59.22 115 PRO A C 1
ATOM 889 O O . PRO A 1 115 ? 34.225 -2.291 -77.192 1.00 59.22 115 PRO A O 1
ATOM 892 N N . ASP A 1 116 ? 33.966 -4.517 -77.317 1.00 63.12 116 ASP A N 1
ATOM 893 C CA . ASP A 1 116 ? 32.528 -4.536 -76.995 1.00 63.12 116 ASP A CA 1
ATOM 894 C C . ASP A 1 116 ? 32.191 -4.546 -75.492 1.00 63.12 116 ASP A C 1
ATOM 896 O O . ASP A 1 116 ? 31.023 -4.646 -75.117 1.00 63.12 116 ASP A O 1
ATOM 900 N N . TYR A 1 117 ? 33.183 -4.433 -74.603 1.00 62.84 117 TYR A N 1
ATOM 901 C CA . TYR A 1 117 ? 32.934 -4.322 -73.163 1.00 62.84 117 TYR A CA 1
ATOM 902 C C . TYR A 1 117 ? 33.554 -3.056 -72.581 1.00 62.84 117 TYR A C 1
ATOM 904 O O . TYR A 1 117 ? 34.753 -2.804 -72.703 1.00 62.84 117 TYR A O 1
ATOM 912 N N . GLU A 1 118 ? 32.732 -2.274 -71.883 1.00 65.56 118 GLU A N 1
ATOM 913 C CA . GLU A 1 118 ? 33.199 -1.104 -71.150 1.00 65.56 118 GLU A CA 1
ATOM 914 C C . GLU A 1 118 ? 34.121 -1.507 -69.979 1.00 65.56 118 GLU A C 1
ATOM 916 O O . GLU A 1 118 ? 33.865 -2.499 -69.285 1.00 65.56 118 GLU A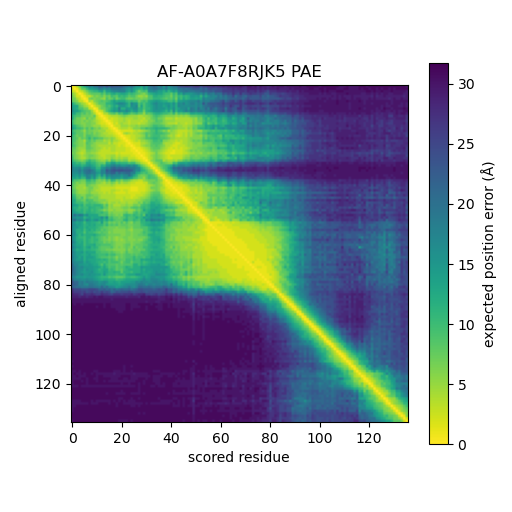 O 1
ATOM 921 N N . PRO A 1 119 ? 35.187 -0.732 -69.696 1.00 61.03 119 PRO A N 1
ATOM 922 C CA . PRO A 1 119 ? 36.047 -0.974 -68.545 1.00 61.03 119 PRO A CA 1
ATOM 923 C C . PRO A 1 119 ? 35.254 -0.939 -67.231 1.00 61.03 119 PRO A C 1
ATOM 925 O O . PRO A 1 119 ? 34.717 0.097 -66.836 1.00 61.03 119 PRO A O 1
ATOM 928 N N . ILE A 1 120 ? 35.232 -2.067 -66.516 1.00 59.50 120 ILE A N 1
ATOM 929 C CA . ILE A 1 120 ? 34.526 -2.216 -65.236 1.00 59.50 120 ILE A CA 1
ATOM 930 C C . ILE A 1 120 ? 35.031 -1.161 -64.237 1.00 59.50 120 ILE A C 1
ATOM 932 O O . ILE A 1 120 ? 36.208 -1.159 -63.851 1.00 59.50 120 ILE A O 1
ATOM 936 N N . ARG A 1 121 ? 34.139 -0.271 -63.779 1.00 58.38 121 ARG A N 1
ATOM 937 C CA . ARG A 1 121 ? 34.450 0.719 -62.738 1.00 58.38 121 ARG A CA 1
ATOM 938 C C . ARG A 1 121 ? 34.747 -0.001 -61.422 1.00 5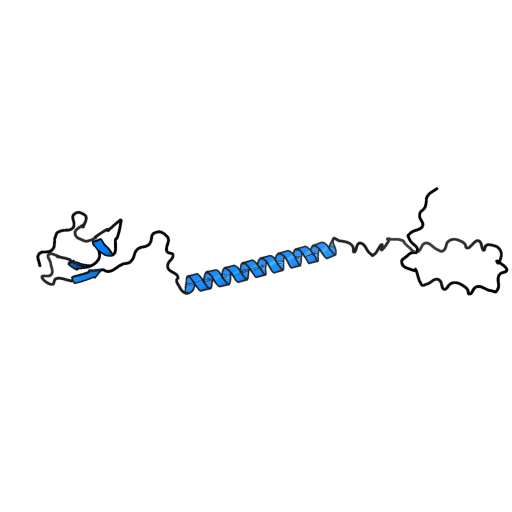8.38 121 ARG A C 1
ATOM 940 O O . ARG A 1 121 ? 33.848 -0.484 -60.739 1.00 58.38 121 ARG A O 1
ATOM 947 N N . LYS A 1 122 ? 36.027 -0.057 -61.040 1.00 62.56 122 LYS A N 1
ATOM 948 C CA . LYS A 1 122 ? 36.463 -0.608 -59.748 1.00 62.56 122 LYS A CA 1
ATOM 949 C C . LYS A 1 122 ? 36.039 0.331 -58.614 1.00 62.56 122 LYS A C 1
ATOM 951 O O . LYS A 1 122 ? 36.787 1.224 -58.231 1.00 62.56 122 LYS A O 1
ATOM 956 N N . GLY A 1 123 ? 34.824 0.134 -58.115 1.00 62.25 123 GLY A N 1
ATOM 957 C CA . GLY A 1 123 ? 34.249 0.905 -57.010 1.00 62.25 123 GLY A CA 1
ATOM 958 C C . GLY A 1 123 ? 32.917 0.362 -56.491 1.00 62.25 123 GLY A C 1
ATOM 959 O O . GLY A 1 123 ? 32.550 0.659 -55.360 1.00 62.25 123 GLY A O 1
ATOM 960 N N . GLN A 1 124 ? 32.231 -0.475 -57.272 1.00 60.41 124 GLN A N 1
ATOM 961 C CA . GLN A 1 124 ? 30.999 -1.135 -56.858 1.00 60.41 124 GLN A CA 1
ATOM 962 C C . GLN A 1 124 ? 31.311 -2.604 -56.548 1.00 60.41 124 GLN A C 1
ATOM 964 O O . GLN A 1 124 ? 31.402 -3.447 -57.434 1.00 60.41 124 GLN A O 1
ATOM 969 N N . GLN A 1 125 ? 31.605 -2.890 -55.278 1.00 61.16 125 GLN A N 1
ATOM 970 C CA . GLN A 1 125 ? 31.632 -4.263 -54.775 1.00 61.16 125 GLN A CA 1
ATOM 971 C C . GLN A 1 125 ? 30.182 -4.719 -54.662 1.00 61.16 125 GLN A C 1
ATOM 973 O O . GLN A 1 125 ? 29.514 -4.433 -53.669 1.00 61.16 125 GLN A O 1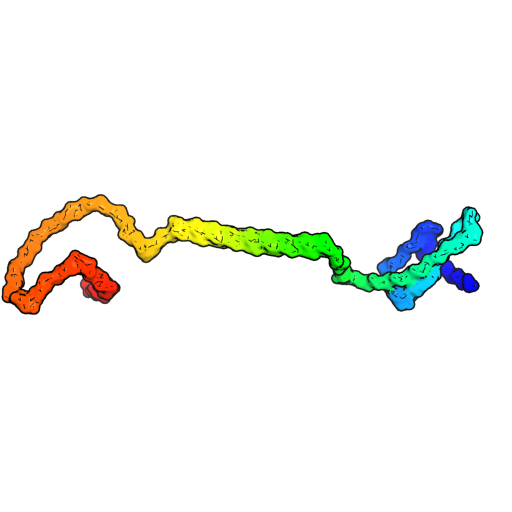
ATOM 978 N N . ASP A 1 126 ? 29.679 -5.366 -55.710 1.00 61.12 126 ASP A N 1
ATOM 979 C CA . ASP A 1 126 ? 28.366 -5.991 -55.655 1.00 61.12 126 ASP A CA 1
ATOM 980 C C . ASP A 1 126 ? 28.357 -7.012 -54.517 1.00 61.12 126 ASP A C 1
ATOM 982 O O . ASP A 1 126 ? 29.252 -7.846 -54.395 1.00 61.12 126 ASP A O 1
ATOM 986 N N . LEU A 1 127 ? 27.329 -6.928 -53.672 1.00 58.59 127 LEU A N 1
ATOM 987 C CA . LEU A 1 127 ? 27.147 -7.673 -52.420 1.00 58.59 127 LEU A CA 1
ATOM 988 C C . LEU A 1 127 ? 27.317 -9.204 -52.565 1.00 58.59 127 LEU A C 1
ATOM 990 O O . LEU A 1 127 ? 27.530 -9.907 -51.582 1.00 58.59 127 LEU A O 1
ATOM 994 N N . TYR A 1 128 ? 27.250 -9.716 -53.795 1.00 53.19 128 TYR A N 1
ATOM 995 C CA . TYR A 1 128 ? 27.384 -11.127 -54.149 1.00 53.19 128 TYR A CA 1
ATOM 996 C C . TYR A 1 128 ? 28.806 -11.555 -54.548 1.00 53.19 128 TYR A C 1
ATOM 998 O O . TYR A 1 128 ? 29.035 -12.739 -54.796 1.00 53.19 128 TYR A O 1
ATOM 1006 N N . SER A 1 129 ? 29.796 -10.653 -54.555 1.00 63.28 129 SER A N 1
ATOM 1007 C CA . SER A 1 129 ? 31.177 -10.977 -54.952 1.00 63.28 129 SER A CA 1
ATOM 1008 C C . SER A 1 129 ? 31.905 -11.946 -54.002 1.00 63.28 129 SER A C 1
ATOM 1010 O O . SER A 1 129 ? 33.033 -12.341 -54.280 1.00 63.28 129 SER A O 1
ATOM 1012 N N . GLY A 1 130 ? 31.286 -12.327 -52.879 1.00 60.22 130 GLY A N 1
ATOM 1013 C CA . GLY A 1 130 ? 31.851 -13.239 -51.880 1.00 60.22 130 GLY A CA 1
ATOM 1014 C C . GLY A 1 130 ? 31.433 -14.711 -51.995 1.00 60.22 130 GLY A C 1
ATOM 1015 O O . GLY A 1 130 ? 31.890 -15.510 -51.187 1.00 60.22 130 GLY A O 1
ATOM 1016 N N . LEU A 1 131 ? 30.578 -15.098 -52.951 1.00 57.00 131 LEU A N 1
ATOM 1017 C CA . LEU A 1 131 ? 29.982 -16.448 -52.972 1.00 57.00 131 LEU A CA 1
ATOM 1018 C C . LEU A 1 131 ? 30.712 -17.502 -53.822 1.00 57.00 131 LEU A C 1
ATOM 1020 O O . LEU A 1 131 ? 30.238 -1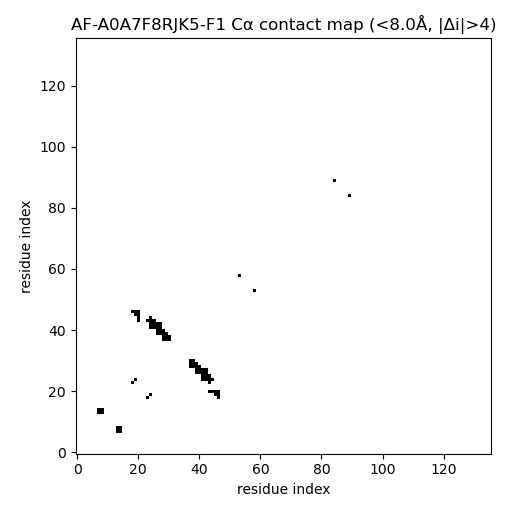8.629 -53.917 1.00 57.00 131 LEU A O 1
ATOM 1024 N N . ASN A 1 132 ? 31.876 -17.185 -54.394 1.00 57.59 132 ASN A N 1
ATOM 1025 C CA . ASN A 1 132 ? 32.631 -18.123 -55.236 1.00 57.59 132 ASN A CA 1
ATOM 1026 C C . ASN A 1 132 ? 33.998 -18.521 -54.661 1.00 57.59 132 ASN A C 1
ATOM 1028 O O . ASN A 1 132 ? 34.987 -18.614 -55.382 1.00 57.59 132 ASN A O 1
ATOM 1032 N N . GLN A 1 133 ? 34.053 -18.848 -53.369 1.00 59.81 133 GLN A N 1
ATOM 1033 C CA . GLN A 1 133 ? 35.072 -19.785 -52.885 1.00 59.81 133 GLN A CA 1
ATOM 1034 C C . GLN A 1 133 ? 34.551 -21.218 -53.062 1.00 59.81 133 GLN A C 1
ATOM 1036 O O . GLN A 1 133 ? 34.111 -21.863 -52.113 1.00 59.81 133 GLN A O 1
ATOM 1041 N N . ARG A 1 134 ? 34.568 -21.711 -54.308 1.00 51.78 134 ARG A N 1
ATOM 1042 C CA . ARG A 1 134 ? 34.601 -23.156 -54.576 1.00 51.78 134 ARG A CA 1
ATOM 1043 C C . ARG A 1 134 ? 36.060 -23.570 -54.707 1.00 51.78 134 ARG A C 1
ATOM 1045 O O . ARG A 1 134 ? 36.835 -22.895 -55.377 1.00 51.78 134 ARG A O 1
ATOM 1052 N N . GLY A 1 135 ? 36.396 -24.618 -53.966 1.00 49.72 135 GLY A N 1
ATOM 1053 C CA . GLY A 1 135 ? 37.753 -24.987 -53.611 1.00 49.72 135 GLY A CA 1
ATOM 1054 C C . GLY A 1 135 ? 38.609 -25.522 -54.749 1.00 49.72 135 GLY A C 1
ATOM 1055 O O . GLY A 1 135 ? 38.105 -26.051 -55.742 1.00 49.72 135 GLY A O 1
ATOM 1056 N N . ILE A 1 136 ? 39.910 -25.404 -54.500 1.00 38.91 136 ILE A N 1
ATOM 1057 C CA . ILE A 1 136 ? 40.979 -26.322 -54.890 1.00 38.91 136 ILE A CA 1
ATOM 1058 C C . ILE A 1 136 ? 41.836 -26.475 -53.635 1.00 38.91 136 ILE A C 1
ATOM 1060 O O . ILE A 1 136 ? 42.153 -25.420 -53.036 1.00 38.91 136 ILE A O 1
#